Protein AF-A0A2V8VJV6-F1 (afdb_monomer)

Solvent-accessible surface area (backbone atoms only — not comparable to full-atom values): 7888 Å² total; per-residue (Å²): 132,68,70,65,59,58,59,70,66,62,67,79,70,79,80,90,77,83,71,83,81,80,71,77,78,66,86,66,71,79,80,83,78,51,72,65,61,52,49,53,51,47,55,56,49,27,63,74,68,71,36,74,85,38,56,70,47,80,42,79,34,56,69,87,81,45,62,89,89,54,69,52,51,76,50,74,38,78,95,73,34,34,34,44,38,38,35,49,35,77,90,51,68,80,57,63,76,75,66,81,73,75,88,74,87,76,72,71,75,67,69,68,71,65,73,82,75,126

Sequence (118 aa):
MVILITFLLLTFASLGSAAPASRDRVTSAPAVVSNEQVHDWLHLWQKRLHLEEWKVEVKIVRIWDLEQGTLGHIDWSVPHKTAVIKVLNPADYELPKDRVSRTGASASFSAAAEQVLA

Radius of gyration: 23.06 Å; Cα contacts (8 Å, |Δi|>4): 88; chains: 1; bounding box: 50×74×37 Å

Foldseek 3Di:
DVVVVVVVVPVPPDDPPPDPPPPPPPVPPQPPDDPVNVVVVVVVVCVVVVLPVAAEEEEADACLVDDQPDQWDWDADPVRSYIYIYGYHSVRPPPDSVVSPDDDPPPPVPPVVPVVPD

Mean predicted aligned error: 16.76 Å

Secondary structure (DSSP, 8-state):
--HHHHHHHSSSSS--------------------HHHHHHHHHHHHHHTT-TTSEEEEEEE-GGGS-TT-SEEEEEETTTTEEEEEEE-GGGTTS-TTTTTSSSSSSSSSSSSSTT--

Nearest PDB structures (foldseek):
  8i8b-assembly1_I  TM=4.209E-01  e=1.009E+00  Autographa californica multiple nucleopolyhedrovirus
  3o0y-assembly2_B  TM=3.568E-01  e=8.245E-01  Colwellia psychrerythraea 34H
  8vwj-assembly1_S  TM=4.060E-01  e=1.846E+00  Autographa californica multiple nucleopolyhedrovirus
  8unz-assembly1_A  TM=3.650E-01  e=2.761E+00  Homo sapiens

Structure (mmCIF, N/CA/C/O backbone):
data_AF-A0A2V8VJV6-F1
#
_entry.id   AF-A0A2V8VJV6-F1
#
loop_
_atom_site.group_PDB
_atom_site.id
_atom_site.type_symbol
_atom_site.label_atom_id
_atom_site.label_alt_id
_atom_site.label_comp_id
_atom_site.label_asym_id
_atom_site.label_entity_id
_atom_site.label_seq_id
_atom_site.pdbx_PDB_ins_code
_atom_site.Cartn_x
_atom_site.Cartn_y
_atom_site.Cartn_z
_atom_site.occupancy
_atom_site.B_iso_or_equiv
_atom_site.auth_seq_id
_atom_site.auth_comp_id
_atom_site.auth_asym_id
_atom_site.auth_atom_id
_atom_site.pdbx_PDB_model_num
ATOM 1 N N . MET A 1 1 ? -34.031 22.148 3.188 1.00 59.44 1 MET A N 1
ATOM 2 C CA . MET A 1 1 ? -32.740 21.437 3.007 1.00 59.44 1 MET A CA 1
ATOM 3 C C . MET A 1 1 ? -32.534 20.856 1.598 1.00 59.44 1 MET A C 1
ATOM 5 O O . MET A 1 1 ? -31.619 20.073 1.420 1.00 59.44 1 MET A O 1
ATOM 9 N N . VAL A 1 2 ? -33.296 21.273 0.575 1.00 48.97 2 VAL A N 1
ATOM 10 C CA . VAL A 1 2 ? -33.052 20.867 -0.833 1.00 48.97 2 VAL A CA 1
ATOM 11 C C . VAL A 1 2 ? -32.283 21.953 -1.614 1.00 48.97 2 VAL A C 1
ATOM 13 O O . VAL A 1 2 ? -31.537 21.650 -2.534 1.00 48.97 2 VAL A O 1
ATOM 16 N N . ILE A 1 3 ? -32.357 23.213 -1.167 1.00 55.59 3 ILE A N 1
ATOM 17 C CA . ILE A 1 3 ? -31.725 24.381 -1.816 1.00 55.59 3 ILE A CA 1
ATOM 18 C C . ILE A 1 3 ? -30.206 24.476 -1.530 1.00 55.59 3 ILE A C 1
ATOM 20 O O . ILE A 1 3 ? -29.462 25.090 -2.290 1.00 55.59 3 ILE A O 1
ATOM 24 N N . LEU A 1 4 ? -29.711 23.824 -0.468 1.00 49.22 4 LEU A N 1
ATOM 25 C CA . LEU A 1 4 ? -28.277 23.822 -0.131 1.00 49.22 4 LEU A CA 1
ATOM 26 C C . LEU A 1 4 ? -27.462 22.890 -1.055 1.00 49.22 4 LEU A C 1
ATOM 28 O O . LEU A 1 4 ? -26.296 23.151 -1.328 1.00 49.22 4 LEU A O 1
ATOM 32 N N . ILE A 1 5 ? -28.093 21.827 -1.571 1.00 56.91 5 ILE A N 1
ATOM 33 C CA . ILE A 1 5 ? -27.451 20.814 -2.427 1.00 56.91 5 ILE A CA 1
ATOM 34 C C . ILE A 1 5 ? -27.321 21.323 -3.870 1.00 56.91 5 ILE A C 1
ATOM 36 O O . ILE A 1 5 ? -26.314 21.073 -4.526 1.00 56.91 5 ILE A O 1
ATOM 40 N N . THR A 1 6 ? -28.282 22.120 -4.347 1.00 55.09 6 THR A N 1
ATOM 41 C CA . THR A 1 6 ? -28.199 22.766 -5.667 1.00 55.09 6 THR A CA 1
ATOM 42 C C . THR A 1 6 ? -27.081 23.805 -5.741 1.00 55.09 6 THR A C 1
ATOM 44 O O . THR A 1 6 ? -26.455 23.951 -6.786 1.00 55.09 6 THR A O 1
ATOM 47 N N . PHE A 1 7 ? -26.777 24.489 -4.633 1.00 54.16 7 PHE A N 1
ATOM 48 C CA . PHE A 1 7 ? -25.691 25.475 -4.588 1.00 54.16 7 PHE A CA 1
ATOM 49 C C . PHE A 1 7 ? -24.297 24.825 -4.630 1.00 54.16 7 PHE A C 1
ATOM 51 O O . PHE A 1 7 ? -23.368 25.410 -5.177 1.00 54.16 7 PHE A O 1
ATOM 58 N N . LEU A 1 8 ? -24.164 23.595 -4.118 1.00 53.44 8 LEU A N 1
ATOM 59 C CA . LEU A 1 8 ? -22.910 22.831 -4.131 1.00 53.44 8 LEU A CA 1
ATOM 60 C C . LEU A 1 8 ? -22.580 22.237 -5.518 1.00 53.44 8 LEU A C 1
ATOM 62 O O . LEU A 1 8 ? -21.426 21.927 -5.795 1.00 53.44 8 LEU A O 1
ATOM 66 N N . LEU A 1 9 ? -23.576 22.099 -6.401 1.00 53.53 9 LEU A N 1
ATOM 67 C CA . LEU A 1 9 ? -23.421 21.541 -7.754 1.00 53.53 9 LEU A CA 1
ATOM 68 C C . LEU A 1 9 ? -23.223 22.602 -8.854 1.00 53.53 9 LEU A C 1
ATOM 70 O O . LEU A 1 9 ? -22.837 22.253 -9.966 1.00 53.53 9 LEU A O 1
ATOM 74 N N . LEU A 1 10 ? -23.440 23.890 -8.561 1.00 50.66 10 LEU A N 1
ATOM 75 C CA . LEU A 1 10 ? -23.334 24.992 -9.533 1.00 50.66 10 LEU A CA 1
ATOM 76 C C . LEU A 1 10 ? -21.991 25.747 -9.505 1.00 50.66 10 LEU A C 1
ATOM 78 O O . LEU A 1 10 ? -21.774 26.621 -10.339 1.00 50.66 10 LEU A O 1
ATOM 82 N N . THR A 1 11 ? -21.062 25.401 -8.609 1.00 49.47 11 THR A N 1
ATOM 83 C CA . THR A 1 11 ? -19.724 26.027 -8.522 1.00 49.47 11 THR A CA 1
ATOM 84 C C . THR A 1 11 ? -18.621 25.277 -9.277 1.00 49.47 11 THR A C 1
ATOM 86 O O . THR A 1 11 ? -17.479 25.725 -9.286 1.00 49.47 11 THR A O 1
ATOM 89 N N . PHE A 1 12 ? -18.941 24.174 -9.961 1.00 51.06 12 PHE A N 1
ATOM 90 C CA . PHE A 1 12 ? -17.991 23.459 -10.830 1.00 51.06 12 PHE A CA 1
ATOM 91 C C . PHE A 1 12 ? -17.982 23.949 -12.287 1.00 51.06 12 PHE A C 1
ATOM 93 O O . PHE A 1 12 ? -17.230 23.428 -13.110 1.00 51.06 12 PHE A O 1
ATOM 100 N N . ALA A 1 13 ? -18.782 24.963 -12.621 1.00 53.84 13 ALA A N 1
ATOM 101 C CA . ALA A 1 13 ? -18.715 25.611 -13.922 1.00 53.84 13 ALA A CA 1
ATOM 102 C C . ALA A 1 13 ? -17.750 26.810 -13.862 1.00 53.84 13 ALA A C 1
ATOM 104 O O . ALA A 1 13 ? -18.036 27.798 -13.192 1.00 53.84 13 ALA A O 1
ATOM 105 N N . SER A 1 14 ? -16.657 26.723 -14.633 1.00 51.03 14 SER A N 1
ATOM 106 C CA . SER A 1 14 ? -15.591 27.727 -14.845 1.00 51.03 14 SER A CA 1
ATOM 107 C C . SER A 1 14 ? -14.478 27.696 -13.781 1.00 51.03 14 SER A C 1
ATOM 109 O O . SER A 1 14 ? -14.677 28.077 -12.639 1.00 51.03 14 SER A O 1
ATOM 111 N N . LEU A 1 15 ? -13.270 27.201 -14.061 1.00 51.84 15 LEU A N 1
ATOM 112 C CA . LEU A 1 15 ? -12.355 27.669 -15.103 1.00 51.84 15 LEU A CA 1
ATOM 113 C C . LEU A 1 15 ? -11.531 26.489 -15.651 1.00 51.84 15 LEU A C 1
ATOM 115 O O . LEU A 1 15 ? -10.639 25.962 -14.986 1.00 51.84 15 LEU A O 1
ATOM 119 N N . GLY A 1 16 ? -11.797 26.104 -16.897 1.00 56.75 16 GLY A N 1
ATOM 120 C CA . GLY A 1 16 ? -10.859 25.313 -17.684 1.00 56.75 16 GLY A CA 1
ATOM 121 C C . GLY A 1 16 ? -9.677 26.189 -18.089 1.00 56.75 16 GLY A C 1
ATOM 122 O O . GLY A 1 16 ? -9.713 26.821 -19.139 1.00 56.75 16 GLY A O 1
ATOM 123 N N . SER A 1 17 ? -8.634 26.240 -17.259 1.00 49.84 17 SER A N 1
ATOM 124 C CA . SER A 1 17 ? -7.318 26.708 -17.698 1.00 49.84 17 SER A CA 1
ATOM 125 C C . SER A 1 17 ? -6.591 25.526 -18.333 1.00 49.84 17 SER A C 1
ATOM 127 O O . SER A 1 17 ? -5.974 24.710 -17.647 1.00 49.84 17 SER A O 1
ATOM 129 N N . ALA A 1 18 ? -6.722 25.385 -19.652 1.00 60.97 18 ALA A N 1
ATOM 130 C CA . ALA A 1 18 ? -5.869 24.498 -20.430 1.00 60.97 18 ALA A CA 1
ATOM 131 C C . ALA A 1 18 ? -4.457 25.105 -20.471 1.00 60.97 18 ALA A C 1
ATOM 133 O O . ALA A 1 18 ? -4.114 25.860 -21.379 1.00 60.97 18 ALA A O 1
ATOM 134 N N . ALA A 1 19 ? -3.647 24.812 -19.453 1.00 59.03 19 ALA A N 1
ATOM 135 C CA . ALA A 1 19 ? -2.229 25.136 -19.475 1.00 59.03 19 ALA A CA 1
ATOM 136 C C . ALA A 1 19 ? -1.538 24.292 -20.567 1.00 59.03 19 ALA A C 1
ATOM 138 O O . ALA A 1 19 ? -1.717 23.069 -20.587 1.00 59.03 19 ALA A O 1
ATOM 139 N N . PRO A 1 20 ? -0.750 24.897 -21.476 1.00 51.50 20 PRO A N 1
ATOM 140 C CA . PRO A 1 20 ? 0.025 24.144 -22.450 1.00 51.50 20 PRO A CA 1
ATOM 141 C C . PRO A 1 20 ? 1.090 23.332 -21.711 1.00 51.50 20 PRO A C 1
ATOM 143 O O . PRO A 1 20 ? 2.025 23.872 -21.121 1.00 51.50 20 PRO A O 1
ATOM 146 N N . ALA A 1 21 ? 0.933 22.011 -21.732 1.00 51.53 21 ALA A N 1
ATOM 147 C CA . ALA A 1 21 ? 1.913 21.073 -21.215 1.00 51.53 21 ALA A CA 1
ATOM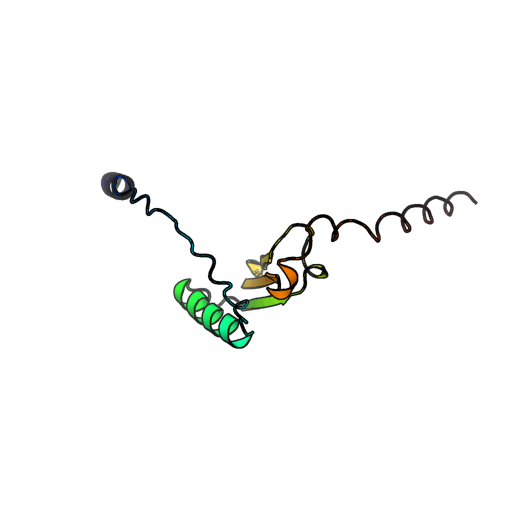 148 C C . ALA A 1 21 ? 3.124 20.995 -22.159 1.00 51.53 21 ALA A C 1
ATOM 150 O O . ALA A 1 21 ? 3.342 19.977 -22.813 1.00 51.53 21 ALA A O 1
ATOM 151 N N . SER A 1 22 ? 3.959 22.035 -22.184 1.00 51.53 22 SER A N 1
ATOM 152 C CA . SER A 1 22 ? 5.381 21.838 -22.473 1.00 51.53 22 SER A CA 1
ATOM 153 C C . SER A 1 22 ? 6.000 21.183 -21.245 1.00 51.53 22 SER A C 1
ATOM 155 O O . SER A 1 22 ? 6.612 21.825 -20.397 1.00 51.53 22 SER A O 1
ATOM 157 N N . ARG A 1 23 ? 5.775 19.872 -21.107 1.00 54.09 23 ARG A N 1
ATOM 158 C CA . ARG A 1 23 ? 6.640 19.036 -20.280 1.00 54.09 23 ARG A CA 1
ATOM 159 C C . ARG A 1 23 ? 7.959 18.945 -21.028 1.00 54.09 23 ARG A C 1
ATOM 161 O O . ARG A 1 23 ? 8.151 18.031 -21.827 1.00 54.09 23 ARG A O 1
ATOM 168 N N . ASP A 1 24 ? 8.856 19.885 -20.750 1.00 44.66 24 ASP A N 1
ATOM 169 C CA . ASP A 1 24 ? 10.277 19.595 -20.849 1.00 44.66 24 ASP A CA 1
ATOM 170 C C . ASP A 1 24 ? 10.500 18.326 -20.027 1.00 44.66 24 ASP A C 1
ATOM 172 O O . ASP A 1 24 ? 10.448 18.331 -18.794 1.00 44.66 24 ASP A O 1
ATOM 176 N N . ARG A 1 25 ? 10.664 17.194 -20.719 1.00 50.94 25 ARG A N 1
ATOM 177 C CA . ARG A 1 25 ? 11.232 15.984 -20.135 1.00 50.94 25 ARG A CA 1
ATOM 178 C C . ARG A 1 25 ? 12.698 16.298 -19.868 1.00 50.94 25 ARG A C 1
ATOM 180 O O . ARG A 1 25 ? 13.586 15.817 -20.561 1.00 50.94 25 ARG A O 1
ATOM 187 N N . VAL A 1 26 ? 12.953 17.111 -18.847 1.00 51.22 26 VAL A N 1
ATOM 188 C CA . VAL A 1 26 ? 14.176 16.957 -18.078 1.00 51.22 26 VAL A CA 1
ATOM 189 C C . VAL A 1 26 ? 14.143 15.498 -17.656 1.00 51.22 26 VAL A C 1
ATOM 191 O O . VAL A 1 26 ? 13.160 15.061 -17.053 1.00 51.22 26 VAL A O 1
ATOM 194 N N . THR A 1 27 ? 15.140 14.729 -18.084 1.00 53.34 27 THR A N 1
ATOM 195 C CA . THR A 1 27 ? 15.421 13.377 -17.608 1.00 53.34 27 THR A CA 1
ATOM 196 C C . THR A 1 27 ? 15.576 13.462 -16.094 1.00 53.34 27 THR A C 1
ATOM 198 O O . THR A 1 27 ? 16.669 13.629 -15.562 1.00 53.34 27 THR A O 1
ATOM 201 N N . SER A 1 28 ? 14.444 13.487 -15.399 1.00 56.19 28 SER A N 1
ATOM 202 C CA . SER A 1 28 ? 14.380 13.547 -13.958 1.00 56.19 28 SER A CA 1
ATOM 203 C C . SER A 1 28 ? 14.841 12.173 -13.533 1.00 56.19 28 SER A C 1
ATOM 205 O O . SER A 1 28 ? 14.193 11.181 -13.873 1.00 56.19 28 SER A O 1
ATOM 207 N N . ALA A 1 29 ? 15.997 12.115 -12.874 1.00 60.09 29 ALA A N 1
ATOM 208 C CA . ALA A 1 29 ? 16.459 10.891 -12.244 1.00 60.09 29 ALA A CA 1
ATOM 209 C C . ALA A 1 29 ? 15.263 10.245 -11.522 1.00 60.09 29 ALA A C 1
ATOM 211 O O . ALA A 1 29 ? 14.485 10.983 -10.898 1.00 60.09 29 ALA A O 1
ATOM 212 N N . PRO A 1 30 ? 15.057 8.922 -11.663 1.00 61.22 30 PRO A N 1
ATOM 213 C CA . PRO A 1 30 ? 13.908 8.259 -11.069 1.00 61.22 30 PRO A CA 1
ATOM 214 C C . PRO A 1 30 ? 13.877 8.621 -9.589 1.00 61.22 30 PRO A C 1
ATOM 216 O O . PRO A 1 30 ? 14.851 8.390 -8.873 1.00 61.22 30 PRO A O 1
ATOM 219 N N . ALA A 1 31 ? 12.801 9.284 -9.160 1.00 65.31 31 ALA A N 1
ATOM 220 C CA . ALA A 1 31 ? 12.663 9.724 -7.784 1.00 65.31 31 ALA A CA 1
ATOM 221 C C . ALA A 1 31 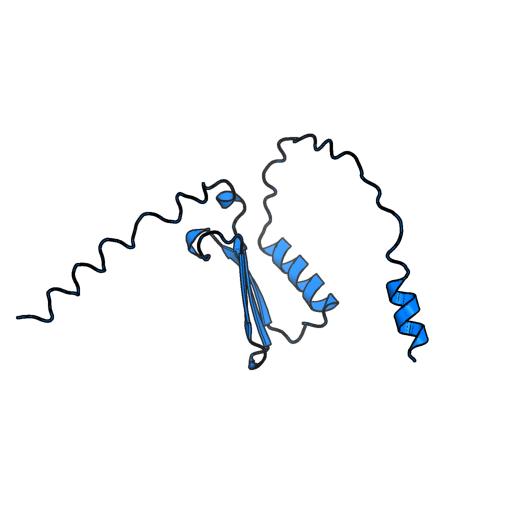? 12.717 8.478 -6.896 1.00 65.31 31 ALA A C 1
ATOM 223 O O . ALA A 1 31 ? 11.806 7.647 -6.923 1.00 65.31 31 ALA A O 1
ATOM 224 N N . VAL A 1 32 ? 13.818 8.319 -6.162 1.00 75.75 32 VAL A N 1
ATOM 225 C CA . VAL A 1 32 ? 13.992 7.211 -5.228 1.00 75.75 32 VAL A CA 1
ATOM 226 C C . VAL A 1 32 ? 13.130 7.531 -4.020 1.00 75.75 32 VAL A C 1
ATOM 228 O O . VAL A 1 32 ? 13.514 8.306 -3.150 1.00 75.75 32 VAL A O 1
ATOM 231 N N . VAL A 1 33 ? 11.919 6.983 -4.013 1.00 81.00 33 VAL A N 1
ATOM 232 C CA . VAL A 1 33 ? 11.031 7.057 -2.858 1.00 81.00 33 VAL A CA 1
ATOM 233 C C . VAL A 1 33 ? 11.451 5.966 -1.888 1.00 81.00 33 VAL A C 1
ATOM 235 O O . VAL A 1 33 ? 11.457 4.782 -2.229 1.00 81.00 33 VAL A O 1
ATOM 238 N N . SER A 1 34 ? 11.820 6.376 -0.685 1.00 85.94 34 SER A N 1
ATOM 239 C CA . SER A 1 34 ? 12.214 5.474 0.379 1.00 85.94 34 SER A CA 1
ATOM 240 C C . SER A 1 34 ? 11.010 4.992 1.188 1.00 85.94 34 SER A C 1
ATOM 242 O O . SER A 1 34 ? 9.924 5.578 1.147 1.00 85.94 34 SER A O 1
ATOM 244 N N . ASN A 1 35 ? 11.177 3.882 1.907 1.00 86.69 35 ASN A N 1
ATOM 245 C CA . ASN A 1 35 ? 10.067 3.261 2.624 1.00 86.69 35 ASN A CA 1
ATOM 246 C C . ASN A 1 35 ? 9.587 4.145 3.784 1.00 86.69 35 ASN A C 1
ATOM 248 O O . ASN A 1 35 ? 8.388 4.240 4.031 1.00 86.69 35 ASN A O 1
ATOM 252 N N . GLU A 1 36 ? 10.506 4.829 4.463 1.00 89.69 36 GLU A N 1
ATOM 253 C CA . GLU A 1 36 ? 10.198 5.775 5.532 1.00 89.69 36 GLU A CA 1
ATOM 254 C C . GLU A 1 36 ? 9.346 6.945 5.031 1.00 89.69 36 GLU A C 1
ATOM 256 O O . GLU A 1 36 ? 8.333 7.265 5.646 1.00 89.69 36 GLU A O 1
ATOM 261 N N . GLN A 1 37 ? 9.653 7.492 3.851 1.00 90.44 37 GLN A N 1
ATOM 262 C CA . GLN A 1 37 ? 8.879 8.592 3.281 1.00 90.44 37 GLN A CA 1
ATOM 263 C C . GLN A 1 37 ? 7.440 8.168 2.952 1.00 90.44 37 GLN A C 1
ATOM 265 O O . GLN A 1 37 ? 6.494 8.935 3.138 1.00 90.44 37 GLN A O 1
ATOM 270 N N . VAL A 1 38 ? 7.253 6.926 2.499 1.00 90.69 38 VAL A N 1
ATOM 271 C CA . VAL A 1 38 ? 5.915 6.358 2.281 1.00 90.69 38 VAL A CA 1
ATOM 272 C C . VAL A 1 38 ? 5.161 6.183 3.598 1.00 90.69 38 VAL A C 1
ATOM 274 O O . VAL A 1 38 ? 3.961 6.457 3.642 1.00 90.69 38 VAL A O 1
ATOM 277 N N . HIS A 1 39 ? 5.839 5.768 4.671 1.00 92.00 39 HIS A N 1
ATOM 278 C CA . HIS A 1 39 ? 5.224 5.651 5.995 1.00 92.00 39 HIS A CA 1
ATOM 279 C C . HIS A 1 39 ? 4.799 7.017 6.544 1.00 92.00 39 HIS A C 1
ATOM 281 O O . HIS A 1 39 ? 3.687 7.146 7.053 1.00 92.00 39 HIS A O 1
ATOM 287 N N . ASP A 1 40 ? 5.607 8.060 6.360 1.00 94.31 40 ASP A N 1
ATOM 288 C CA . ASP A 1 40 ? 5.244 9.421 6.769 1.00 94.31 40 ASP A CA 1
ATOM 289 C C . ASP A 1 40 ? 3.991 9.920 6.038 1.00 94.31 40 ASP A C 1
ATOM 291 O O . ASP A 1 40 ? 3.070 10.478 6.647 1.00 94.31 40 ASP A O 1
ATOM 295 N N . TRP A 1 41 ? 3.910 9.676 4.727 1.00 93.50 41 TRP A N 1
ATOM 296 C CA . TRP A 1 41 ? 2.708 9.982 3.952 1.00 93.50 41 TRP A CA 1
ATOM 297 C C . TRP A 1 41 ? 1.505 9.166 4.410 1.00 93.50 41 TRP A C 1
ATOM 299 O O . TRP A 1 41 ? 0.406 9.715 4.510 1.00 93.50 41 TRP A O 1
ATOM 309 N N . LEU A 1 42 ? 1.699 7.883 4.715 1.00 94.19 42 LEU A N 1
ATOM 310 C CA . LEU A 1 42 ? 0.640 7.029 5.232 1.00 94.19 42 LEU A CA 1
ATOM 311 C C . LEU A 1 42 ? 0.082 7.588 6.543 1.00 94.19 42 LEU A C 1
ATOM 313 O O . LEU A 1 42 ? -1.129 7.749 6.658 1.00 94.19 42 LEU A O 1
ATOM 317 N N . HIS A 1 43 ? 0.945 7.958 7.487 1.00 94.06 43 HIS A N 1
ATOM 318 C CA . HIS A 1 43 ? 0.528 8.545 8.759 1.00 94.06 43 HIS A CA 1
ATOM 319 C C . HIS A 1 43 ? -0.233 9.861 8.573 1.00 94.06 43 HIS A C 1
ATOM 321 O O . HIS A 1 43 ? -1.271 10.079 9.208 1.00 94.06 43 HIS A O 1
ATOM 327 N N . LEU A 1 44 ? 0.236 10.726 7.667 1.00 95.69 44 LEU A N 1
ATOM 328 C CA . LEU A 1 44 ? -0.459 11.967 7.331 1.00 95.69 44 LEU A CA 1
ATOM 329 C C . LEU A 1 44 ? -1.876 11.694 6.810 1.00 95.69 44 LEU A C 1
ATOM 331 O O . LEU A 1 44 ? -2.830 12.353 7.232 1.00 95.69 44 LEU A O 1
ATOM 335 N N . TRP A 1 45 ? -2.018 10.738 5.892 1.00 93.75 45 TRP A N 1
ATOM 336 C CA . TRP A 1 45 ? -3.306 10.404 5.290 1.00 93.75 45 TRP A CA 1
ATOM 337 C C . TRP A 1 45 ? -4.228 9.640 6.238 1.00 93.75 45 TRP A C 1
ATOM 339 O O . TRP A 1 45 ? -5.419 9.939 6.257 1.00 93.75 45 TRP A O 1
ATOM 349 N N . GLN A 1 46 ? -3.703 8.750 7.082 1.00 95.00 46 GLN A N 1
ATOM 350 C CA . GLN A 1 46 ? -4.488 8.080 8.121 1.00 95.00 46 GLN A CA 1
ATOM 351 C C . GLN A 1 46 ? -5.165 9.097 9.040 1.00 95.00 46 GLN A C 1
ATOM 353 O O . GLN A 1 46 ? -6.370 9.012 9.258 1.00 95.00 46 GLN A O 1
ATOM 358 N N . LYS A 1 47 ? -4.423 10.113 9.498 1.00 95.06 47 LYS A N 1
ATOM 359 C CA . LYS A 1 47 ? -4.973 11.183 10.340 1.00 95.06 47 LYS A CA 1
ATOM 360 C C . LYS A 1 47 ? -6.011 12.040 9.612 1.00 95.06 47 LYS A C 1
ATOM 362 O O . LYS A 1 47 ? -7.009 12.449 10.193 1.00 95.06 47 LYS A O 1
ATOM 367 N N . ARG A 1 48 ? -5.779 12.354 8.333 1.00 95.69 48 ARG A N 1
ATOM 368 C CA . ARG A 1 48 ? -6.702 13.187 7.537 1.00 95.69 48 ARG A CA 1
ATOM 369 C C . ARG A 1 48 ? -8.017 12.488 7.217 1.00 95.69 48 ARG A C 1
ATOM 371 O O . ARG A 1 48 ? -9.027 13.162 7.056 1.00 95.69 48 ARG A O 1
ATOM 378 N N . LEU A 1 49 ? -7.982 11.167 7.081 1.00 94.31 49 LEU A N 1
ATOM 379 C CA . LEU A 1 49 ? -9.137 10.350 6.720 1.00 94.31 49 LEU A CA 1
ATOM 380 C C . LEU A 1 49 ? -9.819 9.714 7.936 1.00 94.31 49 LEU A C 1
ATOM 382 O O . LEU A 1 49 ? -10.756 8.942 7.754 1.00 94.31 49 LEU A O 1
ATOM 386 N N . HIS A 1 50 ? -9.363 10.031 9.151 1.00 93.69 50 HIS A N 1
ATOM 387 C CA . HIS A 1 50 ? -9.840 9.425 10.394 1.00 93.69 50 HIS A CA 1
ATOM 388 C C . HIS A 1 50 ? -9.748 7.886 10.396 1.00 93.69 50 HIS A C 1
ATOM 390 O O . HIS A 1 50 ? -10.656 7.176 10.828 1.00 93.69 50 HIS A O 1
ATOM 396 N N . LEU A 1 51 ? -8.646 7.365 9.848 1.00 94.19 51 LEU A N 1
ATOM 397 C CA . LEU A 1 51 ? -8.324 5.938 9.766 1.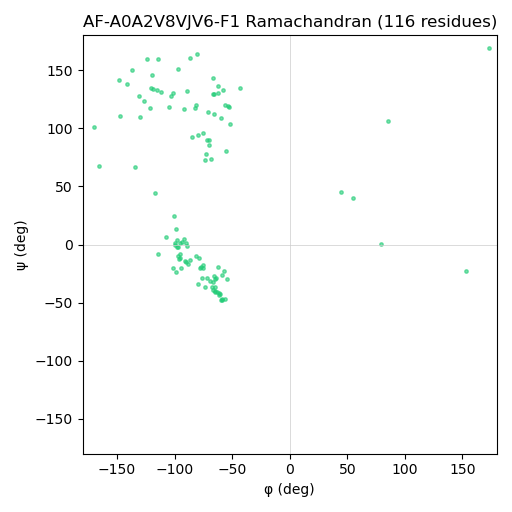00 94.19 51 LEU A CA 1
ATOM 398 C C . LEU A 1 51 ? -7.319 5.523 10.852 1.00 94.19 51 LEU A C 1
ATOM 400 O O . LEU A 1 51 ? -6.585 4.554 10.674 1.00 94.19 51 LEU A O 1
ATOM 404 N N . GLU A 1 52 ? -7.237 6.249 11.969 1.00 93.31 52 GLU A N 1
ATOM 405 C CA . GLU A 1 52 ? -6.260 5.972 13.032 1.00 93.31 52 GLU A CA 1
ATOM 406 C C . GLU A 1 52 ? -6.511 4.622 13.717 1.00 93.31 52 GLU A C 1
ATOM 408 O O . GLU A 1 52 ? -5.581 3.986 14.203 1.00 93.31 52 GLU A O 1
ATOM 413 N N . GLU A 1 53 ? -7.763 4.164 13.725 1.00 94.00 53 GLU A N 1
ATOM 414 C CA . GLU A 1 53 ? -8.143 2.838 14.221 1.00 94.00 53 GLU A CA 1
ATOM 415 C C . GLU A 1 53 ? -7.910 1.708 13.203 1.00 94.00 53 GLU A C 1
ATOM 417 O O . GLU A 1 53 ? -8.027 0.534 13.555 1.00 94.00 53 GLU A O 1
ATOM 422 N N . TRP A 1 54 ? -7.597 2.043 11.946 1.00 96.00 54 TRP A N 1
ATOM 423 C CA . TRP A 1 54 ? -7.312 1.061 10.907 1.00 96.00 54 TRP A CA 1
ATOM 424 C C . TRP A 1 54 ? -5.830 0.706 10.886 1.00 96.00 54 TRP A C 1
ATOM 426 O O . TRP A 1 54 ? -4.952 1.568 10.795 1.00 96.00 54 TRP A O 1
ATOM 436 N N . LYS A 1 55 ? -5.542 -0.595 10.852 1.00 95.12 55 LYS A N 1
ATOM 437 C CA . LYS A 1 55 ? -4.198 -1.097 10.582 1.00 95.12 55 LYS A CA 1
ATOM 438 C C . LYS A 1 55 ? -3.937 -1.051 9.075 1.00 95.12 55 LYS A C 1
ATOM 440 O O . LYS A 1 55 ? -4.287 -1.985 8.352 1.00 95.12 55 LYS A O 1
ATOM 445 N N . VAL A 1 56 ? -3.328 0.035 8.607 1.00 95.25 56 VAL A N 1
ATOM 446 C CA . VAL A 1 56 ? -2.942 0.204 7.201 1.00 95.25 56 VAL A CA 1
ATOM 447 C C . VAL A 1 56 ? -1.447 -0.068 7.036 1.00 95.25 56 VAL A C 1
ATOM 449 O O . VAL A 1 56 ? -0.634 0.479 7.774 1.00 95.25 56 VAL A O 1
ATOM 452 N N . GLU A 1 57 ? -1.079 -0.904 6.069 1.00 94.06 57 GLU A N 1
ATOM 453 C CA . GLU A 1 57 ? 0.310 -1.180 5.689 1.00 94.06 57 GLU A CA 1
ATOM 454 C C . GLU A 1 57 ? 0.523 -0.804 4.219 1.00 94.06 57 GLU A C 1
ATOM 456 O O . GLU A 1 57 ? -0.277 -1.181 3.364 1.00 94.06 57 GLU A O 1
ATOM 461 N N . VAL A 1 58 ? 1.619 -0.108 3.905 1.00 94.00 58 VAL A N 1
ATOM 462 C CA . VAL A 1 58 ? 2.026 0.174 2.520 1.00 94.00 58 VAL A CA 1
ATOM 463 C C . VAL A 1 58 ? 3.349 -0.528 2.233 1.00 94.00 58 VAL A C 1
ATOM 465 O O . VAL A 1 58 ? 4.279 -0.459 3.033 1.00 94.00 58 VAL A O 1
ATOM 468 N N . LYS A 1 59 ? 3.436 -1.224 1.097 1.00 92.19 59 LYS A N 1
ATOM 469 C CA . LYS A 1 59 ? 4.618 -1.987 0.679 1.00 92.19 59 LYS A CA 1
ATOM 470 C C . LYS A 1 59 ? 4.982 -1.635 -0.755 1.00 92.19 59 LYS A C 1
ATOM 472 O O . LYS A 1 59 ? 4.145 -1.736 -1.650 1.00 92.19 59 LYS A O 1
ATOM 477 N N . ILE A 1 60 ? 6.240 -1.266 -0.973 1.00 91.75 60 ILE A N 1
ATOM 478 C CA . ILE A 1 60 ? 6.812 -1.164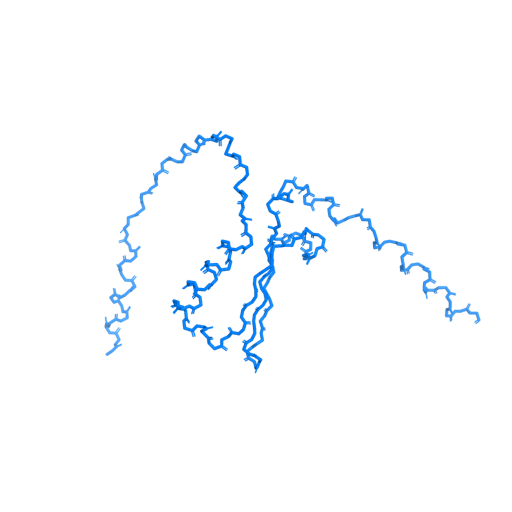 -2.317 1.00 91.75 60 ILE A CA 1
ATOM 479 C C . ILE A 1 60 ? 7.237 -2.574 -2.730 1.00 91.75 60 ILE A C 1
ATOM 481 O O . ILE A 1 60 ? 8.080 -3.183 -2.072 1.00 91.75 60 ILE A O 1
ATOM 485 N N . VAL A 1 61 ? 6.641 -3.106 -3.791 1.00 91.81 61 VAL A N 1
ATOM 486 C CA . VAL A 1 61 ? 6.823 -4.494 -4.232 1.00 91.81 61 VAL A CA 1
ATOM 487 C C . VAL A 1 61 ? 7.298 -4.554 -5.678 1.00 91.81 61 VAL A C 1
ATOM 489 O O . VAL A 1 61 ? 7.153 -3.593 -6.432 1.00 91.81 61 VAL A O 1
ATOM 492 N N . ARG A 1 62 ? 7.886 -5.681 -6.076 1.00 90.62 62 ARG A N 1
ATOM 493 C CA . ARG A 1 62 ? 8.291 -5.895 -7.468 1.00 90.62 62 ARG A CA 1
ATOM 494 C C . ARG A 1 62 ? 7.098 -6.327 -8.321 1.00 90.62 62 ARG A C 1
ATOM 496 O O . ARG A 1 62 ? 6.075 -6.764 -7.799 1.00 90.62 62 ARG A O 1
ATOM 503 N N . ILE A 1 63 ? 7.243 -6.244 -9.640 1.00 89.56 63 ILE A N 1
ATOM 504 C CA . ILE A 1 63 ? 6.167 -6.559 -10.594 1.00 89.56 63 ILE A CA 1
ATOM 505 C C . ILE A 1 63 ? 5.620 -7.993 -10.481 1.00 89.56 63 ILE A C 1
ATOM 507 O O . ILE A 1 63 ? 4.457 -8.223 -10.788 1.00 89.56 63 ILE A O 1
ATOM 511 N N . TRP A 1 64 ? 6.423 -8.947 -10.001 1.00 87.75 64 TRP A N 1
ATOM 512 C CA . TRP A 1 64 ? 6.020 -10.348 -9.793 1.00 87.75 64 TRP A CA 1
ATOM 513 C C . TRP A 1 64 ? 5.126 -10.565 -8.563 1.00 87.75 64 TRP A C 1
ATOM 515 O O . TRP A 1 64 ? 4.460 -11.592 -8.478 1.00 87.75 64 TRP A O 1
ATOM 525 N N . ASP A 1 65 ? 5.087 -9.610 -7.631 1.00 87.50 65 ASP A N 1
ATOM 526 C CA . ASP A 1 65 ? 4.254 -9.669 -6.419 1.00 87.50 65 ASP A CA 1
ATOM 527 C C . ASP A 1 65 ? 2.887 -8.977 -6.602 1.00 87.50 65 ASP A C 1
ATOM 529 O O . ASP A 1 65 ? 2.095 -8.864 -5.650 1.00 87.50 65 ASP A O 1
ATOM 533 N N . LEU A 1 66 ? 2.636 -8.475 -7.816 1.00 89.56 66 LEU A N 1
ATOM 534 C CA . LEU A 1 66 ? 1.414 -7.811 -8.250 1.00 89.56 66 LEU A CA 1
ATOM 535 C C . LEU A 1 66 ? 0.704 -8.632 -9.32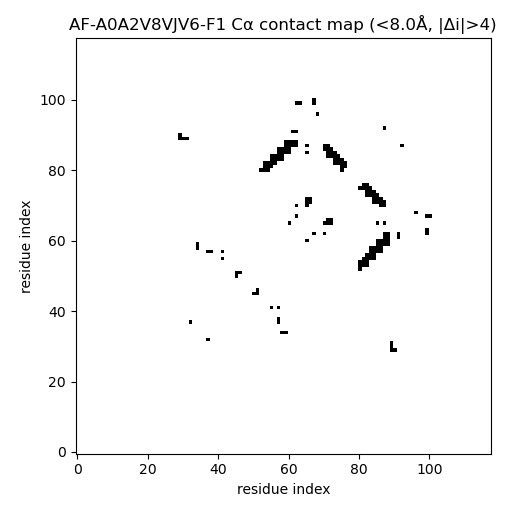4 1.00 89.56 66 LEU A C 1
ATOM 537 O O . LEU A 1 66 ? 1.291 -9.458 -10.020 1.00 89.56 66 LEU A O 1
ATOM 541 N N . GLU A 1 67 ? -0.587 -8.363 -9.475 1.00 86.00 67 GLU A N 1
AT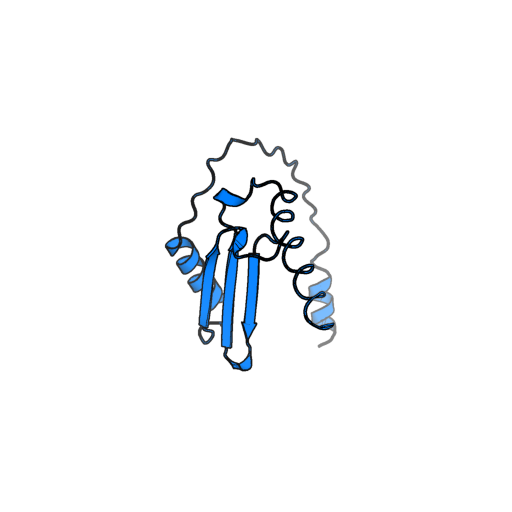OM 542 C CA . GLU A 1 67 ? -1.365 -8.917 -10.572 1.00 86.00 67 GLU A CA 1
ATOM 543 C C . GLU A 1 67 ? -0.881 -8.344 -11.911 1.00 86.00 67 GLU A C 1
ATOM 545 O O . GLU A 1 67 ? -0.516 -7.165 -12.017 1.00 86.00 67 GLU A O 1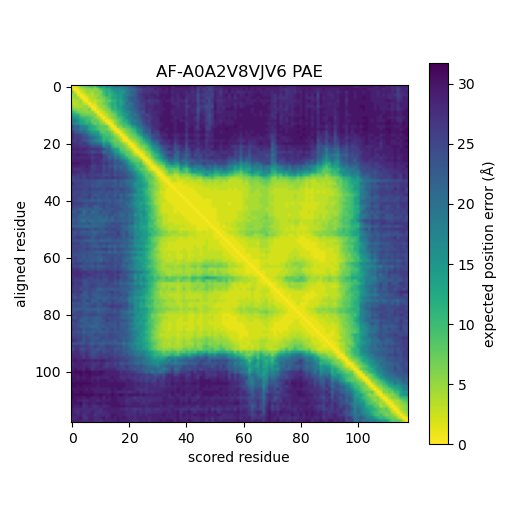
ATOM 550 N N . GLN A 1 68 ? -0.877 -9.182 -12.947 1.00 83.06 68 GLN A N 1
ATOM 551 C CA . GLN A 1 68 ? -0.352 -8.816 -14.258 1.00 83.06 68 GLN A CA 1
ATOM 552 C C . GLN A 1 68 ? -1.068 -7.582 -14.818 1.00 83.06 68 GLN A C 1
ATOM 554 O O . GLN A 1 68 ? -2.291 -7.484 -14.814 1.00 83.06 68 GLN A O 1
ATOM 559 N N . GLY A 1 69 ? -0.285 -6.624 -15.317 1.00 80.06 69 GLY A N 1
ATOM 560 C CA . GLY A 1 69 ? -0.810 -5.386 -15.896 1.00 80.06 69 GLY A CA 1
ATOM 561 C C . GLY A 1 69 ? -1.232 -4.318 -14.881 1.00 80.06 69 GLY A C 1
ATOM 562 O O . GLY A 1 69 ? -1.642 -3.235 -15.305 1.00 80.06 69 GLY A O 1
ATOM 563 N N . THR A 1 70 ? -1.090 -4.566 -13.574 1.00 85.56 70 THR A N 1
ATOM 564 C CA . THR A 1 70 ? -1.381 -3.578 -12.523 1.00 85.56 70 THR A CA 1
ATOM 565 C C . THR A 1 70 ? -0.114 -2.854 -12.050 1.00 85.56 70 THR A C 1
ATOM 567 O O . THR A 1 70 ? 0.993 -3.384 -12.113 1.00 85.56 70 THR A O 1
ATOM 570 N N . LEU A 1 71 ? -0.266 -1.605 -11.594 1.00 88.38 71 LEU A N 1
ATOM 571 C CA . LEU A 1 71 ? 0.819 -0.800 -10.996 1.00 88.38 71 LEU A CA 1
ATOM 572 C C . LEU A 1 71 ? 0.772 -0.810 -9.459 1.00 88.38 71 LEU A C 1
ATOM 574 O O . LEU A 1 71 ? 1.555 -0.141 -8.786 1.00 88.38 71 LEU A O 1
ATOM 578 N N . GLY A 1 72 ? -0.181 -1.542 -8.899 1.00 90.69 72 GLY A N 1
ATOM 579 C CA . GLY A 1 72 ? -0.427 -1.618 -7.477 1.00 90.69 72 GLY A CA 1
ATOM 580 C C . GLY A 1 72 ? -1.692 -2.410 -7.201 1.00 90.69 72 GLY A C 1
ATOM 581 O O . GLY A 1 72 ? -2.464 -2.724 -8.107 1.00 90.69 72 GLY A O 1
ATOM 582 N N . HIS A 1 73 ? -1.887 -2.734 -5.935 1.00 92.50 73 HIS A N 1
ATOM 583 C CA . HIS A 1 73 ? -3.010 -3.526 -5.468 1.00 92.50 73 HIS A CA 1
ATOM 584 C C . HIS A 1 73 ? -3.382 -3.080 -4.058 1.00 92.50 73 HIS A C 1
ATOM 586 O O . HIS A 1 73 ? -2.497 -2.785 -3.255 1.00 92.50 73 HIS A O 1
ATOM 592 N N . ILE A 1 74 ? -4.676 -3.032 -3.754 1.00 93.81 74 ILE A N 1
ATOM 593 C CA . ILE A 1 74 ? -5.159 -2.717 -2.412 1.00 93.81 74 ILE A CA 1
ATOM 594 C C . ILE A 1 74 ? -6.109 -3.825 -1.986 1.00 93.81 74 ILE A C 1
ATOM 596 O O . ILE A 1 74 ? -7.107 -4.071 -2.657 1.00 93.81 74 ILE A O 1
ATOM 600 N N . ASP A 1 75 ? -5.794 -4.439 -0.855 1.00 94.38 75 ASP A N 1
ATOM 601 C CA . ASP A 1 75 ? -6.675 -5.362 -0.153 1.00 94.38 75 ASP A CA 1
ATOM 602 C C . ASP A 1 75 ? -7.108 -4.705 1.157 1.00 94.38 75 ASP A C 1
ATOM 604 O O . ASP A 1 75 ? -6.275 -4.152 1.880 1.00 94.38 75 ASP A O 1
ATOM 608 N N . TRP A 1 76 ? -8.403 -4.709 1.463 1.00 94.12 76 TRP A N 1
ATOM 609 C CA . TRP A 1 76 ? -8.897 -4.214 2.741 1.00 94.12 76 TRP A CA 1
ATOM 610 C C . TRP A 1 76 ? -9.969 -5.127 3.312 1.00 94.12 76 TRP A C 1
ATOM 612 O O . TRP A 1 76 ? -10.773 -5.728 2.602 1.00 94.12 76 TRP A O 1
ATOM 622 N N . SER A 1 77 ? -10.033 -5.154 4.636 1.00 94.81 77 SER A N 1
ATOM 623 C CA . SER A 1 77 ? -11.043 -5.878 5.384 1.00 94.81 77 SER A CA 1
ATOM 624 C C . SER A 1 77 ? -11.659 -4.959 6.424 1.00 94.81 77 SER A C 1
ATOM 626 O O . SER A 1 77 ? -11.029 -4.602 7.416 1.00 94.81 77 SER A O 1
ATOM 628 N N . VAL A 1 78 ? -12.922 -4.593 6.194 1.00 93.75 78 VAL A N 1
ATOM 629 C CA . VAL A 1 78 ? -13.744 -3.831 7.142 1.00 93.75 78 VAL A CA 1
ATOM 630 C C . VAL A 1 78 ? -13.900 -4.549 8.490 1.00 93.75 78 VAL A C 1
ATOM 632 O O . VAL A 1 78 ? -13.679 -3.895 9.508 1.00 93.75 78 VAL A O 1
ATOM 635 N N . PRO A 1 79 ? -14.227 -5.862 8.563 1.00 94.88 79 PRO A N 1
ATOM 636 C CA . PRO A 1 79 ? -14.404 -6.518 9.861 1.00 94.88 79 PRO A CA 1
ATOM 637 C C . PRO A 1 79 ? -13.113 -6.560 10.685 1.00 94.88 79 PRO A C 1
ATOM 639 O O . PRO A 1 79 ? -13.174 -6.540 11.911 1.00 94.88 79 PRO A O 1
ATOM 642 N N . HIS A 1 80 ? -11.950 -6.579 10.028 1.00 95.50 80 HIS A N 1
ATOM 643 C CA 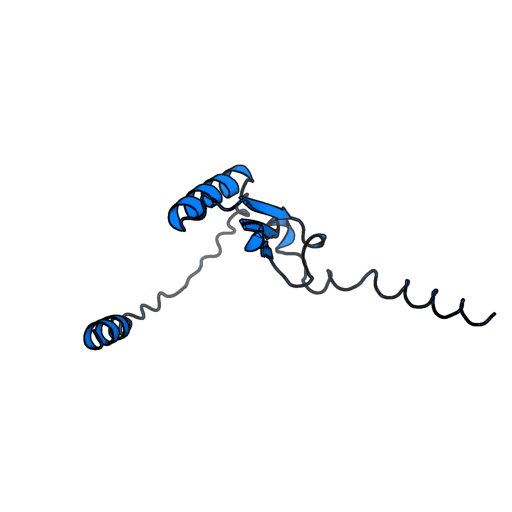. HIS A 1 80 ? -10.649 -6.565 10.699 1.00 95.50 80 HIS A CA 1
ATOM 644 C C . H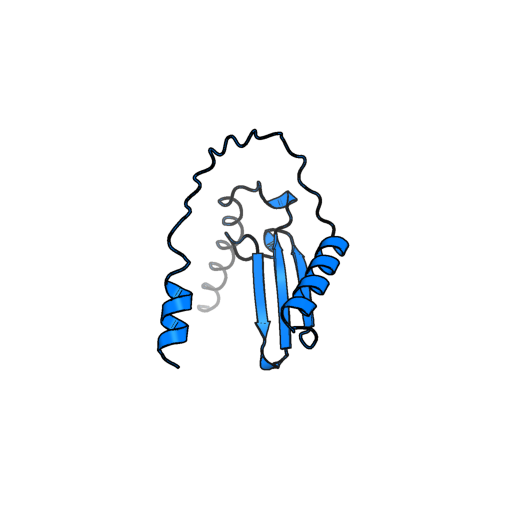IS A 1 80 ? -10.025 -5.166 10.799 1.00 95.50 80 HIS A C 1
ATOM 646 O O . HIS A 1 80 ? -8.955 -5.032 11.387 1.00 95.50 80 HIS A O 1
ATOM 652 N N . LYS A 1 81 ? -10.678 -4.132 10.244 1.00 95.19 81 LYS A N 1
ATOM 653 C CA . LYS A 1 81 ? -10.154 -2.763 10.097 1.00 95.19 81 LYS A CA 1
ATOM 654 C C . LYS A 1 81 ? -8.710 -2.745 9.586 1.00 95.19 81 LYS A C 1
ATOM 656 O O . LYS A 1 81 ? -7.852 -2.047 10.122 1.00 95.19 81 LYS A O 1
ATOM 661 N N . THR A 1 82 ? -8.421 -3.548 8.567 1.00 95.94 82 THR A N 1
ATOM 662 C CA . THR A 1 82 ? -7.075 -3.670 7.995 1.00 95.94 82 THR A CA 1
ATOM 663 C C . THR A 1 82 ? -7.066 -3.282 6.531 1.00 95.94 82 THR A C 1
ATOM 665 O O . THR A 1 82 ? -8.017 -3.579 5.811 1.00 95.94 82 THR A O 1
ATOM 668 N N . ALA A 1 83 ? -5.976 -2.680 6.069 1.00 95.75 83 ALA A N 1
ATOM 669 C CA . ALA A 1 83 ? -5.734 -2.467 4.649 1.00 95.75 83 ALA A CA 1
ATOM 670 C C . ALA A 1 83 ? -4.256 -2.682 4.315 1.00 95.75 83 ALA A C 1
ATOM 672 O O . ALA A 1 83 ? -3.371 -2.250 5.051 1.00 95.75 83 ALA A O 1
ATOM 673 N N . VAL A 1 84 ? -3.983 -3.343 3.197 1.00 95.62 84 VAL A N 1
ATOM 674 C CA . VAL A 1 84 ? -2.640 -3.554 2.664 1.00 95.62 84 VAL A CA 1
ATOM 675 C C . VAL A 1 84 ? -2.588 -2.957 1.268 1.00 95.62 84 VAL A C 1
ATOM 677 O O . VAL A 1 84 ? -3.284 -3.398 0.357 1.00 95.62 84 VAL A O 1
ATOM 680 N N . ILE A 1 85 ? -1.735 -1.954 1.103 1.00 94.25 85 ILE A N 1
ATOM 681 C CA . ILE A 1 85 ? -1.494 -1.255 -0.153 1.00 94.25 85 ILE A CA 1
ATOM 682 C C . ILE A 1 85 ? -0.147 -1.732 -0.687 1.00 94.25 85 ILE A C 1
ATOM 684 O O . ILE A 1 85 ? 0.896 -1.538 -0.065 1.00 94.25 85 ILE A O 1
ATOM 688 N N . LYS A 1 86 ? -0.153 -2.348 -1.861 1.00 94.38 86 LYS A N 1
ATOM 689 C CA . LYS A 1 86 ? 1.048 -2.707 -2.608 1.00 94.38 86 LYS A CA 1
ATOM 690 C C . LYS A 1 86 ? 1.236 -1.711 -3.741 1.00 94.38 86 LYS A C 1
ATOM 692 O O . LYS A 1 86 ? 0.320 -1.494 -4.531 1.00 94.38 86 LYS A O 1
ATOM 697 N N . VAL A 1 87 ? 2.424 -1.133 -3.834 1.00 91.94 87 VAL A N 1
ATOM 698 C CA . VAL A 1 87 ? 2.797 -0.173 -4.875 1.00 91.94 87 VAL A CA 1
ATOM 699 C C . VAL A 1 87 ? 3.956 -0.752 -5.666 1.00 91.94 87 VAL A C 1
ATOM 701 O O . VAL A 1 87 ? 4.904 -1.270 -5.076 1.00 91.94 87 VAL A O 1
ATOM 704 N N . LEU A 1 88 ? 3.886 -0.679 -6.993 1.00 91.31 88 LEU A N 1
ATOM 705 C CA . LEU A 1 88 ? 4.967 -1.146 -7.849 1.00 91.31 88 LEU A CA 1
ATOM 706 C C . LEU A 1 88 ? 6.249 -0.343 -7.590 1.00 91.31 88 LEU A C 1
ATOM 708 O O . LEU A 1 88 ? 6.230 0.883 -7.479 1.00 91.31 88 LEU A O 1
ATOM 712 N N . ASN A 1 89 ? 7.373 -1.044 -7.511 1.00 88.44 89 ASN A N 1
ATOM 713 C CA . ASN A 1 89 ? 8.685 -0.436 -7.394 1.00 88.44 89 ASN A CA 1
ATOM 714 C C . ASN A 1 89 ? 8.974 0.424 -8.640 1.00 88.44 89 ASN A C 1
ATOM 716 O O . ASN A 1 89 ? 8.850 -0.087 -9.753 1.00 88.44 89 ASN A O 1
ATOM 720 N N . PRO A 1 90 ? 9.412 1.687 -8.490 1.00 84.44 90 PRO A N 1
ATOM 721 C CA . PRO A 1 90 ? 9.751 2.547 -9.624 1.00 84.44 90 PRO A CA 1
ATOM 722 C C . PRO A 1 90 ? 10.774 1.947 -10.593 1.00 84.44 90 PRO A C 1
ATOM 724 O O . PRO A 1 90 ? 10.715 2.220 -11.789 1.00 84.44 90 PRO A O 1
ATOM 727 N N . ALA A 1 91 ? 11.680 1.095 -10.101 1.00 84.25 91 ALA A N 1
ATOM 728 C CA . ALA A 1 91 ? 12.639 0.377 -10.939 1.00 84.25 91 ALA A CA 1
ATOM 729 C C . ALA A 1 91 ? 11.969 -0.577 -11.944 1.00 84.25 91 ALA A C 1
ATOM 731 O O . ALA A 1 91 ? 12.597 -0.953 -12.931 1.00 84.25 91 ALA A O 1
ATOM 732 N N . ASP A 1 92 ? 10.709 -0.951 -11.708 1.00 84.94 92 ASP A N 1
ATOM 733 C CA . ASP A 1 92 ? 9.962 -1.874 -12.553 1.00 84.94 92 ASP A CA 1
ATOM 734 C C . ASP A 1 92 ? 8.994 -1.176 -13.528 1.00 84.94 92 ASP A C 1
ATOM 736 O O . ASP A 1 92 ? 8.318 -1.840 -14.314 1.00 84.94 92 ASP A O 1
ATOM 740 N N . TYR A 1 93 ? 8.912 0.161 -13.512 1.00 82.00 93 TYR A N 1
ATOM 741 C CA . TYR A 1 93 ? 7.967 0.916 -14.351 1.00 82.00 93 TYR A CA 1
ATOM 742 C C . TYR A 1 93 ? 8.242 0.785 -15.852 1.00 82.00 93 TYR A C 1
ATOM 744 O O . TYR A 1 93 ? 7.312 0.863 -16.656 1.00 82.00 93 TYR A O 1
ATOM 752 N N . GLU A 1 94 ? 9.505 0.593 -16.229 1.00 77.06 94 GLU A N 1
ATOM 753 C CA . GLU A 1 94 ? 9.933 0.494 -17.626 1.00 77.06 94 GLU A CA 1
ATOM 754 C C . GLU A 1 94 ? 9.899 -0.942 -18.168 1.00 77.06 94 GLU A C 1
ATOM 756 O O . GLU A 1 94 ? 10.187 -1.149 -19.350 1.00 77.06 94 GLU A O 1
ATOM 761 N N . LEU A 1 95 ? 9.532 -1.947 -17.355 1.00 69.25 95 LEU A N 1
ATOM 762 C CA . LEU A 1 95 ? 9.426 -3.307 -17.875 1.00 69.25 95 LEU A CA 1
ATOM 763 C C . LEU A 1 95 ? 8.292 -3.393 -18.909 1.00 69.25 95 LEU A C 1
ATOM 765 O O . LEU A 1 95 ? 7.159 -2.985 -18.628 1.00 69.25 95 LEU A O 1
ATOM 769 N N . PRO A 1 96 ? 8.563 -3.955 -20.102 1.00 63.22 96 PRO A N 1
ATOM 770 C CA . PRO A 1 96 ? 7.538 -4.157 -21.111 1.00 63.22 96 PRO A CA 1
ATOM 771 C C . PRO A 1 96 ? 6.382 -4.996 -20.544 1.00 63.22 96 PRO A C 1
ATOM 773 O O . PRO A 1 96 ? 6.578 -6.133 -20.103 1.00 63.22 96 PRO A O 1
ATOM 776 N N . LYS A 1 97 ? 5.168 -4.424 -20.534 1.00 58.16 97 LYS A N 1
ATOM 777 C CA . LYS A 1 97 ? 3.951 -5.044 -19.966 1.00 58.16 97 LYS A CA 1
ATOM 778 C C . LYS A 1 97 ? 3.624 -6.407 -20.599 1.00 58.16 97 LYS A C 1
ATOM 780 O O . LYS A 1 97 ? 2.961 -7.237 -19.984 1.00 58.16 97 LYS A O 1
ATOM 785 N N . ASP A 1 98 ? 4.115 -6.650 -21.811 1.00 59.47 98 ASP A N 1
ATOM 786 C CA . ASP A 1 98 ? 3.983 -7.884 -22.588 1.00 59.47 98 ASP A CA 1
ATOM 787 C C . ASP A 1 98 ? 4.917 -9.019 -22.130 1.00 59.47 98 ASP A C 1
ATOM 789 O O . ASP A 1 98 ? 4.634 -10.184 -22.410 1.00 59.47 98 ASP A O 1
ATOM 793 N N . ARG A 1 99 ? 6.002 -8.724 -21.396 1.00 51.84 99 ARG A N 1
ATOM 794 C CA . ARG A 1 99 ? 6.978 -9.741 -20.956 1.00 51.84 99 ARG A CA 1
ATOM 795 C C . ARG A 1 99 ? 6.671 -10.383 -19.606 1.00 51.84 99 ARG A C 1
ATOM 797 O O . ARG A 1 99 ? 7.211 -11.446 -19.318 1.00 51.84 99 ARG A O 1
ATOM 804 N N . VAL A 1 100 ? 5.780 -9.798 -18.809 1.00 55.41 100 VAL A N 1
ATOM 805 C CA . VAL A 1 100 ? 5.372 -10.367 -17.506 1.00 55.41 100 VAL A CA 1
ATOM 806 C C . VAL A 1 100 ? 4.356 -11.508 -17.673 1.00 55.41 100 VAL A C 1
ATOM 808 O O . VAL A 1 100 ? 4.139 -12.299 -16.762 1.00 55.41 100 VAL A O 1
ATOM 811 N N . SER A 1 101 ? 3.800 -11.669 -18.877 1.00 53.69 101 SER A N 1
ATOM 812 C CA . SER A 1 101 ? 2.720 -12.618 -19.169 1.00 53.69 101 SER A CA 1
ATOM 813 C C . SER A 1 101 ? 3.143 -13.698 -20.169 1.00 53.69 101 SER A C 1
ATOM 815 O O . SER A 1 101 ? 2.408 -13.969 -21.115 1.00 53.69 101 SER A O 1
ATOM 817 N N . ARG A 1 102 ? 4.337 -14.302 -20.046 1.00 49.31 102 ARG A N 1
ATOM 818 C CA . ARG A 1 102 ? 4.691 -15.472 -20.879 1.00 49.31 102 ARG A CA 1
ATOM 819 C C . ARG A 1 102 ? 5.922 -16.247 -20.400 1.00 49.31 102 ARG A C 1
ATOM 821 O O . ARG A 1 102 ? 6.919 -16.254 -21.102 1.00 49.31 102 ARG A O 1
ATOM 828 N N . THR A 1 103 ? 5.883 -16.923 -19.252 1.00 49.50 103 THR A N 1
ATOM 829 C CA . THR A 1 103 ? 6.700 -18.134 -18.970 1.00 49.50 103 THR A CA 1
ATOM 830 C C . THR A 1 103 ? 6.184 -18.747 -17.666 1.00 49.50 103 THR A C 1
ATOM 832 O O . THR A 1 103 ? 6.471 -18.235 -16.593 1.00 49.50 103 THR A O 1
ATOM 835 N N . GLY A 1 104 ? 5.374 -19.806 -17.749 1.00 48.50 104 GLY A N 1
ATOM 836 C CA . GLY A 1 104 ? 4.980 -20.590 -16.568 1.00 48.50 104 GLY A CA 1
ATOM 837 C C . GLY A 1 104 ? 3.636 -21.315 -16.655 1.00 48.50 104 GLY A C 1
ATOM 838 O O . GLY A 1 104 ? 3.458 -22.322 -15.984 1.00 48.50 104 GLY A O 1
ATOM 839 N N . ALA A 1 105 ? 2.706 -20.875 -17.508 1.00 51.78 105 ALA A N 1
ATOM 840 C CA . ALA A 1 105 ? 1.348 -21.434 -17.540 1.00 51.78 105 ALA A CA 1
ATOM 841 C C . ALA A 1 105 ? 1.088 -22.483 -18.643 1.00 51.78 105 ALA A C 1
ATOM 843 O O . ALA A 1 105 ? -0.068 -22.806 -18.896 1.00 51.78 105 ALA A O 1
ATOM 844 N N . SER A 1 106 ? 2.117 -23.023 -19.312 1.00 47.28 106 SER A N 1
ATOM 845 C CA . SER A 1 106 ? 1.922 -24.068 -20.338 1.00 47.28 106 SER A CA 1
ATOM 846 C C . SER A 1 106 ? 2.509 -25.443 -20.003 1.00 47.28 106 SER A C 1
ATOM 848 O O . SER A 1 106 ? 2.219 -26.392 -20.723 1.00 47.28 106 SER A O 1
ATOM 850 N N . ALA A 1 107 ? 3.282 -25.600 -18.921 1.00 51.06 107 ALA A N 1
ATOM 851 C CA . ALA A 1 107 ? 3.933 -26.882 -18.608 1.00 51.06 107 ALA A CA 1
ATOM 852 C C . ALA A 1 107 ? 3.223 -27.710 -17.518 1.00 51.06 107 ALA A C 1
ATOM 854 O O . ALA A 1 107 ? 3.412 -28.920 -17.452 1.00 51.06 107 ALA A O 1
ATOM 855 N N . SER A 1 108 ? 2.379 -27.098 -16.684 1.00 49.50 108 SER A N 1
ATOM 856 C CA . SER A 1 108 ? 1.765 -27.762 -15.519 1.00 49.50 108 SER A CA 1
ATOM 857 C C . SER A 1 108 ? 0.359 -28.320 -15.768 1.00 49.50 108 SER A C 1
ATOM 859 O O . SER A 1 108 ? -0.118 -29.118 -14.969 1.00 49.50 108 SER A O 1
ATOM 861 N N . PHE A 1 109 ? -0.298 -27.963 -16.878 1.00 45.19 109 PHE A N 1
ATOM 862 C CA . PHE A 1 109 ? -1.657 -28.441 -17.189 1.00 45.19 109 PHE A CA 1
ATOM 863 C C . PHE A 1 109 ? -1.713 -29.670 -18.114 1.00 45.19 109 PHE A C 1
ATOM 865 O O . PHE A 1 109 ? -2.779 -30.256 -18.263 1.00 45.19 109 PHE A O 1
ATOM 872 N N . SER A 1 110 ? -0.585 -30.111 -18.689 1.00 49.31 110 SER A N 1
ATOM 873 C CA . SER A 1 110 ? -0.542 -31.318 -19.538 1.00 49.31 110 SER A CA 1
ATOM 874 C C . SER A 1 110 ? -0.156 -32.595 -18.780 1.00 49.31 110 SER A C 1
ATOM 876 O O . SER A 1 110 ? -0.459 -33.682 -19.253 1.00 49.31 110 SER A O 1
ATOM 878 N N . ALA A 1 111 ? 0.486 -32.492 -17.610 1.00 44.34 111 ALA A N 1
ATOM 879 C CA . ALA A 1 111 ? 0.969 -33.661 -16.862 1.00 44.34 111 ALA A CA 1
ATOM 880 C C . ALA A 1 111 ? -0.073 -34.260 -15.894 1.00 44.34 111 ALA A C 1
ATOM 882 O O . ALA A 1 111 ? 0.079 -35.397 -15.459 1.00 44.34 111 ALA A O 1
ATOM 883 N N . ALA A 1 112 ? -1.135 -33.517 -15.562 1.00 44.69 112 ALA A N 1
ATOM 884 C CA . ALA A 1 112 ? -2.178 -33.975 -14.637 1.00 44.69 112 ALA A CA 1
ATOM 885 C C . ALA A 1 112 ? -3.357 -34.688 -15.331 1.00 44.69 112 ALA A C 1
ATOM 887 O O . ALA A 1 112 ? -4.139 -35.355 -14.661 1.00 44.69 112 ALA A O 1
ATOM 888 N N . ALA A 1 113 ? -3.487 -34.579 -16.659 1.00 43.06 113 ALA A N 1
ATOM 889 C CA . ALA A 1 113 ? -4.595 -35.185 -17.403 1.00 43.06 113 ALA A CA 1
ATOM 890 C C . ALA A 1 113 ? -4.342 -36.648 -17.820 1.00 43.06 113 ALA A C 1
ATOM 892 O O . ALA A 1 113 ? -5.287 -37.336 -18.191 1.00 43.06 113 ALA A O 1
ATOM 893 N N . GLU A 1 114 ? -3.104 -37.145 -17.723 1.00 46.28 114 GLU A N 1
ATOM 894 C CA . GLU A 1 114 ? -2.762 -38.519 -18.132 1.00 46.28 114 GLU A CA 1
ATOM 895 C C . GLU A 1 114 ? -2.743 -39.525 -16.961 1.00 46.28 114 GLU A C 1
ATOM 897 O O . GLU A 1 114 ? -2.726 -40.727 -17.183 1.00 46.28 114 GLU A O 1
ATOM 902 N N . GLN A 1 115 ? -2.822 -39.072 -15.701 1.00 51.78 115 GLN A N 1
ATOM 903 C CA . GLN A 1 115 ? -2.760 -39.961 -14.523 1.00 51.78 115 GLN A CA 1
ATOM 904 C C . GLN A 1 115 ? -4.121 -40.472 -14.013 1.00 51.78 115 GLN A C 1
ATOM 906 O O . GLN A 1 115 ? -4.167 -41.154 -12.995 1.00 51.78 115 GLN A O 1
ATOM 911 N N . VAL A 1 116 ? -5.232 -40.179 -14.699 1.00 52.22 116 VAL A N 1
ATOM 912 C CA . VAL A 1 116 ? -6.580 -40.654 -14.299 1.00 52.22 116 VAL A CA 1
ATOM 913 C C . VAL A 1 116 ? -7.111 -41.760 -15.227 1.00 52.22 116 VAL A C 1
ATOM 915 O O . VAL A 1 116 ? -8.241 -42.217 -15.073 1.00 52.22 116 VAL A O 1
ATOM 918 N N . LEU A 1 117 ? -6.298 -42.249 -16.170 1.00 48.50 117 LEU A N 1
ATOM 919 C CA . LEU A 1 117 ? -6.648 -43.404 -17.001 1.00 48.50 117 LEU A CA 1
ATOM 920 C C . LEU A 1 117 ? -5.487 -44.407 -17.103 1.00 48.50 117 LEU A C 1
ATOM 922 O O . LEU A 1 117 ? -4.911 -44.611 -18.169 1.00 48.50 117 LEU A O 1
ATOM 926 N N . ALA A 1 118 ? -5.157 -45.036 -15.976 1.00 41.62 118 ALA A N 1
ATOM 927 C CA . ALA A 1 118 ? -4.435 -46.307 -15.915 1.00 41.62 118 ALA A CA 1
ATOM 928 C C . ALA A 1 118 ? -4.851 -47.076 -14.656 1.00 41.62 118 ALA A C 1
ATOM 930 O O . ALA A 1 118 ? -4.876 -46.448 -13.573 1.00 41.62 118 ALA A O 1
#

pLDDT: mean 73.12, std 19.79, range [41.62, 96.0]